Protein AF-A0A7X7HDB5-F1 (afdb_monomer_lite)

Foldseek 3Di:
DVCVVVVHDPVVVVVVVVVLCVVLVHDDPVVSVVSCVVVVVDDPPPPPPD

Sequence (50 aa):
MIAKRLGVSVNTVKSQLRSSYRKLGVSSREEAVTAAIGLGLLTGGSTTQR

Structure (mmCIF, N/CA/C/O backbone):
data_AF-A0A7X7HDB5-F1
#
_entry.id   AF-A0A7X7HDB5-F1
#
loop_
_atom_site.group_PDB
_atom_site.id
_atom_site.type_symbol
_atom_site.label_atom_id
_atom_site.label_alt_id
_atom_site.label_comp_id
_atom_site.label_asym_id
_atom_site.label_entity_id
_atom_site.label_seq_id
_atom_site.pdbx_PDB_ins_code
_atom_site.Cartn_x
_atom_site.Cartn_y
_atom_site.Cartn_z
_atom_si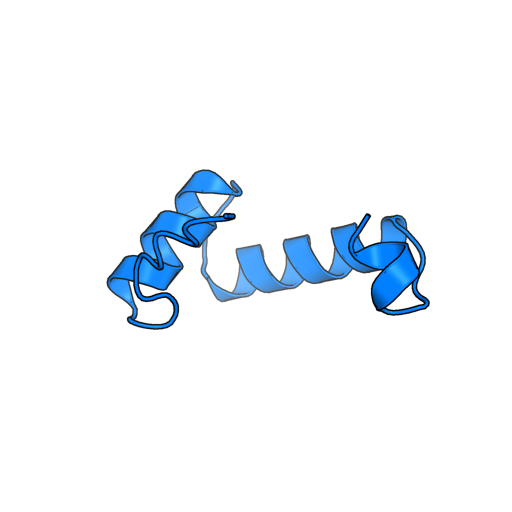te.occupancy
_atom_site.B_iso_or_equiv
_atom_site.auth_seq_id
_atom_site.auth_comp_id
_atom_site.auth_asym_id
_atom_site.auth_atom_id
_atom_site.pdbx_PDB_model_num
ATOM 1 N N . MET A 1 1 ? 11.056 -15.417 -7.171 1.00 71.88 1 MET A N 1
ATOM 2 C CA . MET A 1 1 ? 10.773 -13.961 -7.206 1.00 71.88 1 MET A CA 1
ATOM 3 C C . MET A 1 1 ? 9.454 -13.714 -7.937 1.00 71.88 1 MET A C 1
ATOM 5 O O . MET A 1 1 ? 9.294 -14.240 -9.033 1.00 71.88 1 MET A O 1
ATOM 9 N N . ILE A 1 2 ? 8.526 -12.940 -7.357 1.00 87.88 2 ILE A N 1
ATOM 10 C CA . ILE A 1 2 ? 7.210 -12.604 -7.955 1.00 87.88 2 ILE A CA 1
ATOM 11 C C . ILE A 1 2 ? 7.366 -11.910 -9.318 1.00 87.88 2 ILE A C 1
ATOM 13 O O . ILE A 1 2 ? 6.636 -12.224 -10.248 1.00 87.88 2 ILE A O 1
ATOM 17 N N . ALA A 1 3 ? 8.388 -11.061 -9.467 1.00 91.12 3 ALA A N 1
ATOM 18 C CA . ALA A 1 3 ? 8.692 -10.351 -10.711 1.00 91.12 3 ALA A CA 1
ATOM 19 C C . ALA A 1 3 ? 8.820 -11.296 -11.927 1.00 91.12 3 ALA A C 1
ATOM 21 O O . ALA A 1 3 ? 8.158 -11.092 -12.937 1.00 91.12 3 ALA A O 1
ATOM 22 N N . LYS A 1 4 ? 9.572 -12.401 -11.784 1.00 94.25 4 LYS A N 1
ATOM 23 C CA . LYS A 1 4 ? 9.729 -13.427 -12.833 1.00 94.25 4 LYS A CA 1
ATOM 24 C C . LYS A 1 4 ? 8.405 -14.120 -13.170 1.00 94.25 4 LYS A C 1
ATOM 26 O O . LYS A 1 4 ? 8.152 -14.393 -14.333 1.00 94.25 4 LYS A O 1
ATOM 31 N N . ARG A 1 5 ? 7.569 -14.400 -12.162 1.00 95.69 5 ARG A N 1
ATOM 32 C CA . ARG A 1 5 ? 6.256 -15.044 -12.361 1.00 95.69 5 ARG A CA 1
ATOM 33 C C . ARG A 1 5 ? 5.273 -14.135 -13.098 1.00 95.69 5 ARG A C 1
ATOM 35 O O . ARG A 1 5 ? 4.444 -14.631 -13.841 1.00 95.69 5 ARG A O 1
ATOM 42 N N . LEU A 1 6 ? 5.389 -12.826 -12.890 1.00 92.69 6 LEU A N 1
ATOM 43 C CA . LEU A 1 6 ? 4.552 -11.811 -13.528 1.00 92.69 6 LEU A CA 1
ATOM 44 C C . LEU A 1 6 ? 5.155 -11.256 -14.833 1.00 92.69 6 LEU A C 1
ATOM 46 O O . LEU A 1 6 ? 4.552 -10.381 -15.438 1.00 92.69 6 LEU A O 1
ATOM 50 N N . GLY A 1 7 ? 6.343 -11.712 -15.256 1.00 95.56 7 GLY A N 1
ATOM 51 C CA . GLY A 1 7 ? 7.017 -11.206 -16.460 1.00 95.56 7 GLY A CA 1
ATOM 52 C C . GLY A 1 7 ? 7.476 -9.743 -16.370 1.00 95.56 7 GLY A C 1
ATOM 53 O O . GLY A 1 7 ? 7.674 -9.101 -17.396 1.00 95.56 7 GLY A O 1
ATOM 54 N N . VAL A 1 8 ? 7.643 -9.195 -15.161 1.00 96.31 8 VAL A N 1
ATOM 55 C CA . VAL A 1 8 ? 8.008 -7.784 -14.938 1.00 96.31 8 VAL A CA 1
ATOM 56 C C . VAL A 1 8 ? 9.385 -7.635 -14.298 1.00 96.31 8 VAL A C 1
ATOM 58 O O . VAL A 1 8 ? 9.912 -8.556 -13.671 1.00 96.31 8 VAL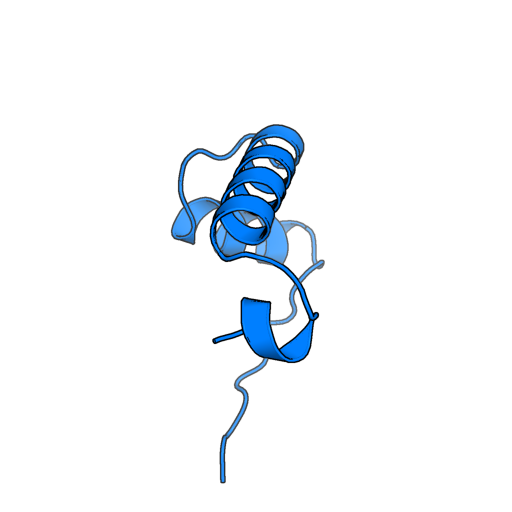 A O 1
ATOM 61 N N . SER A 1 9 ? 9.963 -6.435 -14.400 1.00 96.56 9 SER A N 1
ATOM 62 C CA . SER A 1 9 ? 11.204 -6.108 -13.695 1.00 96.56 9 SER A CA 1
ATOM 63 C C . SER A 1 9 ? 10.980 -5.980 -12.183 1.00 96.56 9 SER A C 1
ATOM 65 O O . SER A 1 9 ? 9.894 -5.628 -11.711 1.00 96.56 9 SER A O 1
ATOM 67 N N . VAL A 1 10 ? 12.039 -6.191 -11.397 1.00 95.88 10 VAL A N 1
ATOM 68 C CA . VAL A 1 10 ? 12.008 -5.969 -9.940 1.00 95.88 10 VAL A CA 1
ATOM 69 C C . VAL A 1 10 ? 11.667 -4.511 -9.601 1.00 95.88 10 VAL A C 1
ATOM 71 O O . VAL A 1 10 ? 10.955 -4.254 -8.632 1.00 95.88 10 VAL A O 1
ATOM 74 N N . ASN A 1 11 ? 12.110 -3.553 -10.417 1.00 96.06 11 ASN A N 1
ATOM 75 C CA . ASN A 1 11 ? 11.789 -2.137 -10.234 1.00 96.06 11 ASN A CA 1
ATOM 76 C C . ASN A 1 11 ? 10.294 -1.866 -10.436 1.00 96.06 11 ASN A C 1
ATOM 78 O O . ASN A 1 11 ? 9.698 -1.112 -9.673 1.00 96.06 11 ASN A O 1
ATOM 82 N N . THR A 1 12 ? 9.659 -2.552 -11.389 1.00 96.81 12 THR A N 1
ATOM 83 C CA . THR A 1 12 ? 8.209 -2.469 -11.606 1.00 96.81 12 THR A CA 1
ATOM 84 C C . THR A 1 12 ? 7.442 -2.977 -10.385 1.00 96.81 12 THR A C 1
ATOM 86 O O . THR A 1 12 ? 6.439 -2.376 -10.002 1.00 96.81 12 THR A O 1
ATOM 89 N N . VAL A 1 13 ? 7.915 -4.043 -9.728 1.00 95.69 13 VAL A N 1
ATOM 90 C CA . VAL A 1 13 ? 7.324 -4.527 -8.466 1.00 95.69 13 VAL A CA 1
ATOM 91 C C . VAL A 1 13 ? 7.476 -3.484 -7.355 1.00 95.69 13 VAL A C 1
ATOM 93 O O . VAL A 1 13 ? 6.507 -3.193 -6.659 1.00 95.69 13 VAL A O 1
ATOM 96 N N . LYS A 1 14 ? 8.658 -2.870 -7.212 1.00 93.81 14 LYS A N 1
ATOM 97 C CA . LYS A 1 14 ? 8.899 -1.815 -6.209 1.00 93.81 14 LYS A CA 1
ATOM 98 C C . LYS A 1 14 ? 7.987 -0.599 -6.415 1.00 93.81 14 LYS A C 1
ATOM 100 O O . LYS A 1 14 ? 7.412 -0.099 -5.451 1.00 93.81 14 LYS A O 1
ATOM 105 N N . SER A 1 15 ? 7.805 -0.153 -7.657 1.00 96.12 15 SER A N 1
ATOM 106 C CA . SER A 1 15 ? 6.903 0.961 -7.982 1.00 96.12 15 SER A CA 1
ATOM 107 C C . SER A 1 15 ? 5.440 0.631 -7.681 1.00 96.12 15 SER A C 1
ATOM 109 O O . SER A 1 15 ? 4.723 1.464 -7.124 1.00 96.12 15 SER A O 1
ATOM 111 N N . GLN A 1 16 ? 5.002 -0.594 -7.986 1.00 94.12 16 GLN A N 1
ATOM 112 C CA . GLN A 1 16 ? 3.657 -1.058 -7.637 1.00 94.12 16 GLN A CA 1
ATOM 113 C C . GLN A 1 16 ? 3.450 -1.101 -6.120 1.00 94.12 16 GLN A C 1
ATOM 115 O O . GLN A 1 16 ? 2.457 -0.559 -5.642 1.00 94.12 16 GLN A O 1
ATOM 120 N N . LEU A 1 17 ? 4.410 -1.641 -5.359 1.00 94.44 17 LEU A N 1
ATOM 121 C CA . LEU A 1 17 ? 4.368 -1.650 -3.892 1.00 94.44 17 LEU A CA 1
ATOM 122 C C . LEU A 1 17 ? 4.238 -0.238 -3.320 1.00 94.44 17 LEU A C 1
ATOM 124 O O . LEU A 1 17 ? 3.374 0.001 -2.483 1.00 94.44 17 LEU A O 1
ATOM 128 N N . ARG A 1 18 ? 5.023 0.723 -3.821 1.00 94.31 18 ARG A N 1
ATOM 129 C CA . ARG A 1 18 ? 4.945 2.124 -3.380 1.00 94.31 18 ARG A CA 1
ATOM 130 C C . ARG A 1 18 ? 3.569 2.738 -3.635 1.00 94.31 18 ARG A C 1
ATOM 132 O O . ARG A 1 18 ? 3.068 3.509 -2.820 1.00 94.31 18 ARG A O 1
ATOM 139 N N . SER A 1 19 ? 2.949 2.399 -4.765 1.00 95.12 19 SER A N 1
ATOM 140 C CA . SER A 1 19 ? 1.590 2.840 -5.078 1.00 95.12 19 SER A CA 1
ATOM 141 C C . SER A 1 19 ? 0.566 2.215 -4.132 1.00 95.12 19 SER A C 1
ATOM 143 O O . SER A 1 19 ? -0.281 2.933 -3.607 1.00 95.12 19 SER A O 1
ATOM 145 N N . SER A 1 20 ? 0.677 0.912 -3.860 1.00 92.75 20 SER A N 1
ATOM 146 C CA . SER A 1 20 ? -0.178 0.217 -2.894 1.00 92.75 20 SER A CA 1
ATOM 147 C C . SER A 1 20 ? -0.041 0.802 -1.491 1.00 92.75 20 SER A C 1
ATOM 149 O O . SER A 1 20 ? -1.053 1.091 -0.865 1.00 92.75 20 SER A O 1
ATOM 151 N N . TYR A 1 21 ? 1.182 1.066 -1.026 1.00 94.62 21 TYR A N 1
ATOM 152 C CA . TYR A 1 21 ? 1.424 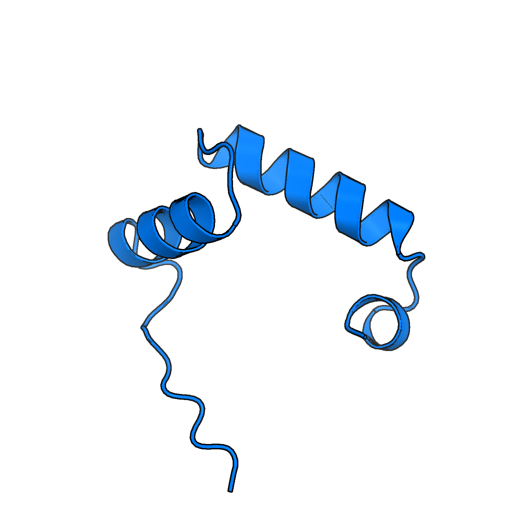1.673 0.285 1.00 94.62 21 TYR A CA 1
ATOM 153 C C . TYR A 1 21 ? 0.783 3.056 0.391 1.00 94.62 21 TYR A C 1
ATOM 155 O O . TYR A 1 21 ? 0.045 3.321 1.333 1.00 94.62 21 TYR A O 1
ATOM 163 N N . ARG A 1 22 ? 0.950 3.900 -0.636 1.00 94.38 22 ARG A N 1
ATOM 164 C CA . ARG A 1 22 ? 0.306 5.220 -0.680 1.00 94.38 22 ARG A CA 1
ATOM 165 C C . ARG A 1 22 ? -1.220 5.127 -0.639 1.00 94.38 22 ARG A C 1
ATOM 167 O O . ARG A 1 22 ? -1.852 5.931 0.031 1.00 94.38 22 ARG A O 1
ATOM 174 N N . LYS A 1 23 ? -1.810 4.164 -1.353 1.00 94.19 23 LYS A N 1
ATOM 175 C CA . LYS A 1 23 ? -3.268 3.951 -1.375 1.00 94.19 23 LYS A CA 1
ATOM 176 C C . LYS A 1 23 ? -3.809 3.436 -0.043 1.00 94.19 23 LYS A C 1
ATOM 178 O O . LYS A 1 23 ? -4.943 3.740 0.294 1.00 94.19 23 LYS A O 1
ATOM 183 N N . LEU A 1 24 ? -3.005 2.668 0.686 1.00 92.81 24 LEU A N 1
ATOM 184 C CA . LEU A 1 24 ? -3.339 2.159 2.014 1.00 92.81 24 LEU A CA 1
ATOM 185 C C . LEU A 1 24 ? -2.971 3.142 3.140 1.00 92.81 24 LEU A C 1
ATOM 187 O O . LEU A 1 24 ? -3.320 2.888 4.284 1.00 92.81 24 LEU A O 1
ATOM 191 N N . GLY A 1 25 ? -2.279 4.247 2.835 1.00 94.88 25 GLY A N 1
ATOM 192 C CA . GLY A 1 25 ? -1.829 5.221 3.835 1.00 94.88 25 GLY A CA 1
ATOM 193 C C . GLY A 1 25 ? -0.709 4.711 4.751 1.00 94.88 25 GLY A C 1
ATOM 194 O O . GLY A 1 25 ? -0.564 5.207 5.861 1.00 94.88 25 GLY A O 1
ATOM 195 N N . VAL A 1 26 ? 0.071 3.726 4.301 1.00 96.19 26 VAL A N 1
ATOM 196 C CA . VAL A 1 26 ? 1.113 3.044 5.090 1.00 96.19 26 VAL A CA 1
ATOM 197 C C . VAL A 1 26 ? 2.511 3.320 4.543 1.00 96.19 26 VAL A C 1
ATOM 199 O O . VAL A 1 26 ? 2.676 3.719 3.386 1.00 96.19 26 VAL A O 1
ATOM 202 N N . SER A 1 27 ? 3.533 3.082 5.360 1.00 92.88 27 SER A N 1
ATOM 203 C CA . SER A 1 27 ? 4.939 3.343 5.029 1.00 92.88 27 SER A CA 1
ATOM 204 C C . SER A 1 27 ? 5.798 2.078 4.919 1.00 92.88 27 SER A C 1
ATOM 206 O O . SER A 1 27 ? 6.841 2.096 4.259 1.00 92.88 27 SER A O 1
ATOM 208 N N . SER A 1 28 ? 5.341 0.966 5.501 1.00 92.69 28 SER A N 1
ATOM 209 C CA . SER A 1 28 ? 6.076 -0.298 5.568 1.00 92.69 28 SER A CA 1
ATOM 210 C C . SER A 1 28 ? 5.259 -1.484 5.054 1.00 92.69 28 SER A C 1
ATOM 212 O O . SER A 1 28 ? 4.040 -1.418 4.873 1.00 92.69 28 SER A O 1
ATOM 214 N N . ARG A 1 29 ? 5.949 -2.601 4.791 1.00 90.56 29 ARG A N 1
ATOM 215 C CA . ARG A 1 29 ? 5.296 -3.845 4.367 1.00 90.56 29 ARG A CA 1
ATOM 216 C C . ARG A 1 29 ? 4.429 -4.404 5.487 1.00 90.56 29 ARG A C 1
ATOM 218 O O . ARG A 1 29 ? 3.339 -4.899 5.227 1.00 90.56 29 ARG A O 1
ATOM 225 N N . GLU A 1 30 ? 4.928 -4.327 6.709 1.00 92.56 30 GLU A N 1
ATOM 226 C CA . GLU A 1 30 ? 4.284 -4.811 7.920 1.00 92.56 30 GLU A CA 1
ATOM 227 C C . GLU A 1 30 ? 2.994 -4.026 8.177 1.00 92.56 30 GLU A C 1
ATOM 229 O O . GLU A 1 30 ? 1.937 -4.632 8.339 1.00 92.56 30 GLU A O 1
ATOM 234 N N . GLU A 1 31 ? 3.040 -2.693 8.093 1.00 94.19 31 GLU A N 1
ATOM 235 C CA . GLU A 1 31 ? 1.839 -1.853 8.155 1.00 94.19 31 GLU A CA 1
ATOM 236 C C . GLU A 1 31 ? 0.858 -2.177 7.028 1.00 94.19 31 GLU A C 1
ATOM 238 O O . GLU A 1 31 ? -0.340 -2.270 7.276 1.00 94.19 31 GLU A O 1
ATOM 243 N N . ALA A 1 32 ? 1.340 -2.397 5.799 1.00 93.50 32 ALA A N 1
ATOM 244 C CA . ALA A 1 32 ? 0.478 -2.757 4.675 1.00 93.50 32 ALA A CA 1
ATOM 245 C C . ALA A 1 32 ? -0.254 -4.085 4.897 1.00 93.50 32 ALA A C 1
ATOM 247 O O . ALA A 1 32 ? -1.428 -4.198 4.549 1.00 93.50 32 ALA A O 1
ATOM 248 N N . VAL A 1 33 ? 0.419 -5.080 5.480 1.00 92.31 33 VAL A N 1
ATOM 249 C CA . VAL A 1 33 ? -0.192 -6.370 5.826 1.00 92.31 33 VAL A CA 1
ATOM 250 C C . VAL A 1 33 ? -1.225 -6.188 6.935 1.00 92.31 33 VAL A C 1
ATOM 252 O O . VAL A 1 33 ? -2.350 -6.657 6.785 1.00 92.31 33 VAL A O 1
ATOM 255 N N . THR A 1 34 ? -0.888 -5.462 8.002 1.00 93.44 34 THR A N 1
ATOM 256 C CA . THR A 1 34 ? -1.818 -5.174 9.105 1.00 93.44 34 THR A CA 1
ATOM 257 C C . THR A 1 34 ? -3.050 -4.411 8.619 1.00 93.44 34 THR A C 1
ATOM 259 O O . THR A 1 34 ? -4.175 -4.800 8.931 1.00 93.44 34 THR A O 1
ATOM 262 N N . ALA A 1 35 ? -2.864 -3.377 7.794 1.00 92.56 35 ALA A N 1
ATOM 263 C CA . ALA A 1 35 ? -3.953 -2.613 7.192 1.00 92.56 35 ALA A CA 1
ATOM 264 C C . ALA A 1 35 ? -4.822 -3.491 6.281 1.00 92.56 35 ALA A C 1
ATOM 266 O O . ALA A 1 35 ? -6.046 -3.442 6.359 1.00 92.56 35 ALA A O 1
ATOM 267 N N . ALA A 1 36 ? -4.213 -4.342 5.452 1.00 91.19 36 ALA A N 1
ATOM 268 C CA . ALA A 1 36 ? -4.948 -5.253 4.582 1.00 91.19 36 ALA A CA 1
ATOM 269 C C . ALA A 1 36 ? -5.756 -6.308 5.363 1.00 91.19 36 ALA A C 1
ATOM 271 O O . ALA A 1 36 ? -6.852 -6.658 4.928 1.00 91.19 36 ALA A O 1
ATOM 272 N N . ILE A 1 37 ? -5.263 -6.778 6.514 1.00 92.25 37 ILE A N 1
ATOM 273 C CA . ILE A 1 37 ? -6.021 -7.653 7.423 1.00 92.25 37 ILE A CA 1
ATOM 274 C C . ILE A 1 37 ? -7.189 -6.886 8.051 1.00 92.25 37 ILE A C 1
A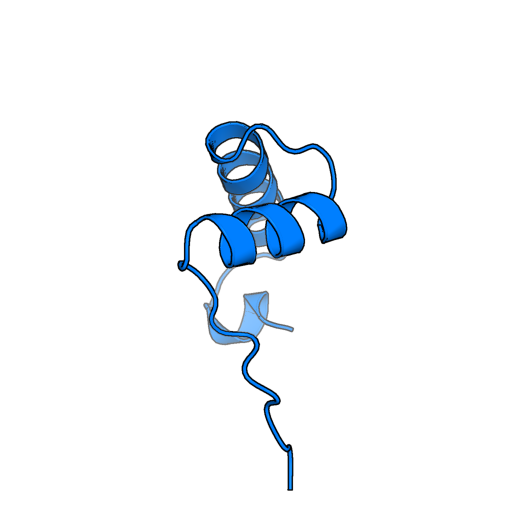TOM 276 O O . ILE A 1 37 ? -8.319 -7.366 8.014 1.00 92.25 37 ILE A O 1
ATOM 280 N N . GLY A 1 38 ? -6.946 -5.678 8.571 1.00 90.81 38 GLY A N 1
ATOM 281 C CA . GLY A 1 38 ? -7.991 -4.835 9.164 1.00 90.81 38 GLY A CA 1
ATOM 282 C C . GLY A 1 38 ? -9.103 -4.453 8.180 1.00 90.81 38 GLY A C 1
ATOM 283 O O . GLY A 1 38 ? -10.260 -4.339 8.572 1.00 90.81 38 GLY A O 1
ATOM 284 N N . LEU A 1 39 ? -8.770 -4.316 6.893 1.00 91.12 39 LEU A N 1
ATOM 285 C CA . LEU A 1 39 ? -9.720 -4.062 5.803 1.00 91.12 39 LEU A CA 1
ATOM 286 C C . LEU A 1 39 ? -10.388 -5.337 5.252 1.00 91.12 39 LEU A C 1
ATOM 288 O O . LEU A 1 39 ? -11.195 -5.242 4.329 1.00 91.12 39 LEU A O 1
ATOM 292 N N . GLY A 1 40 ? -10.035 -6.528 5.747 1.00 90.06 40 GLY A N 1
ATOM 293 C CA . GLY A 1 40 ? -10.542 -7.806 5.232 1.00 90.06 40 GLY A CA 1
ATOM 294 C C . GLY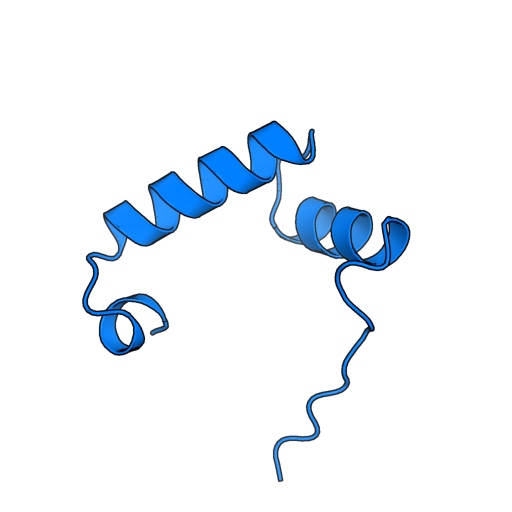 A 1 40 ? -10.050 -8.176 3.823 1.00 90.06 40 GLY A C 1
ATOM 295 O O . GLY A 1 40 ? -10.578 -9.102 3.214 1.00 90.06 40 GLY A O 1
ATOM 296 N N . LEU A 1 41 ? -9.036 -7.480 3.294 1.00 88.06 41 LEU A N 1
ATOM 297 C CA . LEU A 1 41 ? -8.419 -7.748 1.983 1.00 88.06 41 LEU A CA 1
ATOM 298 C C . LEU A 1 41 ? -7.512 -8.980 2.009 1.00 88.06 41 LEU A C 1
ATOM 300 O O . LEU A 1 41 ? -7.290 -9.625 0.984 1.00 88.06 41 LEU A O 1
ATOM 304 N N . LEU A 1 42 ? -6.966 -9.284 3.184 1.00 87.50 42 LEU A N 1
ATOM 305 C CA . LEU A 1 42 ? -6.226 -10.501 3.460 1.00 87.50 42 LEU A CA 1
ATOM 306 C C . LEU A 1 42 ? -6.878 -11.184 4.656 1.00 87.50 42 LEU A C 1
ATOM 308 O O . LEU A 1 42 ? -6.827 -10.691 5.778 1.00 87.50 42 LEU A O 1
ATOM 312 N N . THR A 1 43 ? -7.449 -12.357 4.422 1.00 77.88 43 THR A N 1
ATOM 313 C CA . THR A 1 43 ? -7.578 -13.343 5.492 1.00 77.88 43 THR A CA 1
ATOM 314 C C . THR A 1 43 ? -6.171 -13.857 5.775 1.00 77.88 43 THR A C 1
ATOM 316 O O . THR A 1 43 ? -5.403 -14.058 4.831 1.00 77.88 43 THR A O 1
ATOM 319 N N . GLY A 1 44 ? -5.788 -13.986 7.046 1.00 66.94 44 GLY A N 1
ATOM 320 C CA . GLY A 1 44 ? -4.502 -14.544 7.461 1.00 66.94 44 GLY A CA 1
ATOM 321 C C . GLY A 1 44 ? -4.395 -16.002 7.028 1.00 66.94 44 GLY A C 1
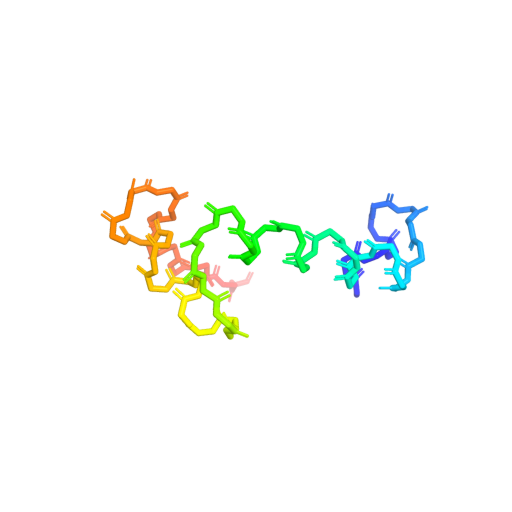ATOM 322 O O . GLY A 1 44 ? -4.521 -16.911 7.838 1.00 66.94 44 GLY A O 1
ATOM 323 N N . GLY A 1 45 ? -4.216 -16.226 5.729 1.00 62.16 45 GLY A N 1
ATOM 324 C CA . GLY A 1 45 ? -4.022 -17.526 5.142 1.00 62.16 45 GLY A CA 1
ATOM 325 C C . GLY A 1 45 ? -2.670 -18.004 5.611 1.00 62.16 45 GLY A C 1
ATOM 326 O O . GLY A 1 45 ? -1.646 -17.675 5.006 1.00 62.16 45 GLY A O 1
ATOM 327 N N . SER A 1 46 ? -2.678 -18.785 6.685 1.00 59.66 46 SER A N 1
ATOM 328 C CA . SER A 1 46 ? -1.714 -19.844 6.905 1.00 59.66 46 SER A CA 1
ATOM 329 C C . SER A 1 46 ? -1.680 -20.674 5.626 1.00 59.66 46 SER A C 1
ATOM 331 O O . SER A 1 46 ? -2.393 -21.656 5.449 1.00 59.66 46 SER A O 1
ATOM 333 N N . THR A 1 47 ? -0.860 -20.235 4.673 1.00 58.34 47 THR A N 1
ATOM 334 C CA . THR A 1 47 ? -0.433 -21.084 3.578 1.00 58.34 47 THR A CA 1
ATOM 335 C C . THR A 1 47 ? 0.471 -22.105 4.240 1.00 58.34 47 THR A C 1
ATOM 337 O O . THR A 1 47 ? 1.681 -21.918 4.341 1.00 58.34 47 THR A O 1
ATOM 340 N N . THR A 1 48 ? -0.146 -23.156 4.775 1.00 55.12 48 THR A N 1
ATOM 341 C CA . THR A 1 48 ? 0.479 -24.454 4.951 1.00 55.12 48 THR A CA 1
ATOM 342 C C . THR A 1 48 ? 1.067 -24.817 3.592 1.00 55.12 48 THR A C 1
ATOM 344 O O . THR A 1 48 ? 0.371 -25.308 2.709 1.00 55.12 48 THR A O 1
ATOM 347 N N . GLN A 1 49 ? 2.343 -24.493 3.390 1.00 48.00 49 GLN A N 1
ATOM 348 C CA . GLN A 1 49 ? 3.156 -25.174 2.397 1.00 48.00 49 GLN A CA 1
ATOM 349 C C . GLN A 1 49 ? 3.456 -26.553 2.982 1.00 48.00 49 GLN A C 1
ATOM 351 O O . GLN A 1 49 ? 4.242 -26.675 3.921 1.00 48.00 49 GLN A O 1
ATOM 356 N N . ARG A 1 50 ? 2.747 -27.558 2.472 1.00 40.47 50 ARG A N 1
ATOM 357 C CA . ARG A 1 50 ? 3.195 -28.948 2.432 1.00 40.47 50 ARG A CA 1
ATOM 358 C C . ARG A 1 50 ? 3.732 -29.233 1.039 1.00 40.47 50 ARG A C 1
ATOM 360 O O . ARG A 1 50 ? 3.194 -28.622 0.088 1.00 40.47 50 ARG A O 1
#

Radius of gyration: 12.63 Å; chains: 1; bounding box: 22×34×26 Å

Secondary structure (DSSP, 8-state):
-HHHHTT--HHHHHHHHHHHHHHHT-SSHHHHHHHHHHTTS---------

pLDDT: mean 87.37, std 13.77, range [40.47, 96.81]